Protein AF-A0A540NH12-F1 (afdb_monomer_lite)

Foldseek 3Di:
DPDPPPDPDPDPLVVLVCQCVDPDPVSHDDPVRSVVVVVVCVVVCVVVVVVVVVVVVVVCVVVVVVVVVVVVQCCVQANDPGDDDPVSVVVRDDPVVVD

Radius of gyration: 21.24 Å; chains: 1; bounding box: 41×33×58 Å

InterPro domains:
  IPR001128 Cytochrome P450 [PF00067] (11-92)
  IPR036396 Cytochrome P450 superfamily [G3DSA:1.10.630.10] (2-93)
  IPR036396 Cytochrome P450 superfamily [SSF48264] (9-93)
  IPR050665 Plant Cytochrome P450 Monooxygenases [PTHR24282] (9-93)

Secondary structure (DSSP, 8-state):
---------S-HHHHHHHHHT-SSTTTPPPHHHHHHHHHHHHHHHHHHHHHHHHHHHHHHHH-HHHHHHHHHHHHHHH-SSPPP-HHHHTTSPPGGGG-

pLDDT: mean 84.02, std 14.69, range [34.31, 96.69]

Sequence (99 aa):
MTGEADGFGSDYLEILLKAHHDAHEKQRISVDDLVDECKTFYFAGQETTNSLLAWTVFLLALHTYWQGEARKEVLELFGKDETPNSDGLNKLKPEEDQS

Organism: Malus baccata (NCBI:txid106549)

Structure (mmCIF, N/CA/C/O backbone):
data_AF-A0A540NH12-F1
#
_entry.id   AF-A0A540NH12-F1
#
loop_
_atom_site.group_PDB
_atom_site.id
_atom_site.type_symbol
_atom_site.label_atom_id
_atom_site.label_alt_id
_atom_site.label_comp_id
_atom_site.label_asym_id
_atom_site.label_entity_id
_atom_site.label_seq_id
_atom_site.pdbx_PDB_ins_code
_atom_site.Cartn_x
_atom_site.Cartn_y
_atom_site.Cartn_z
_atom_site.occupancy
_atom_site.B_iso_or_equiv
_atom_site.auth_seq_id
_atom_site.auth_comp_id
_atom_site.auth_asym_id
_atom_site.auth_atom_id
_atom_site.pdbx_PDB_model_num
ATOM 1 N N . MET A 1 1 ? -9.862 24.450 -34.253 1.00 34.31 1 MET A N 1
ATOM 2 C CA . MET A 1 1 ? -10.438 23.292 -33.541 1.00 34.31 1 MET A CA 1
ATOM 3 C C . MET A 1 1 ? -9.346 22.247 -33.428 1.00 34.31 1 MET A C 1
ATOM 5 O O . MET A 1 1 ? -9.222 21.379 -34.277 1.00 34.31 1 MET A O 1
ATOM 9 N N . THR A 1 2 ? -8.463 22.429 -32.456 1.00 39.09 2 THR A N 1
ATOM 10 C CA . THR A 1 2 ? -7.491 21.417 -32.045 1.00 39.09 2 THR A CA 1
ATOM 11 C C . THR A 1 2 ? -8.245 20.476 -31.124 1.00 39.09 2 THR A C 1
ATOM 13 O O . THR A 1 2 ? -8.716 20.907 -30.077 1.00 39.09 2 THR A O 1
ATOM 16 N N . GLY A 1 3 ? -8.466 19.242 -31.572 1.00 42.81 3 GLY A N 1
ATOM 17 C CA . GLY A 1 3 ? -9.002 18.202 -30.709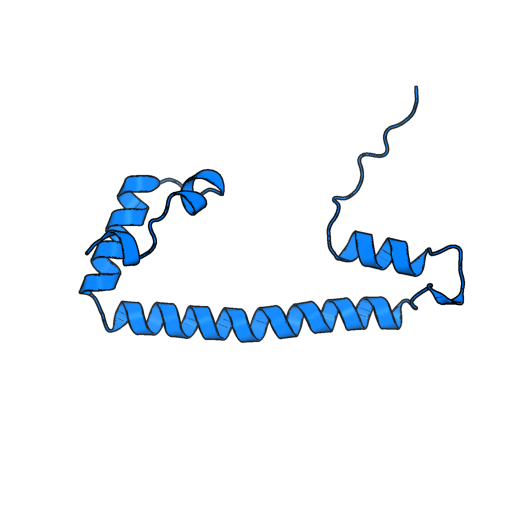 1.00 42.81 3 GLY A CA 1
ATOM 18 C C . GLY A 1 3 ? -7.977 17.931 -29.621 1.00 42.81 3 GLY A C 1
ATOM 19 O O . GLY A 1 3 ? -6.946 17.323 -29.895 1.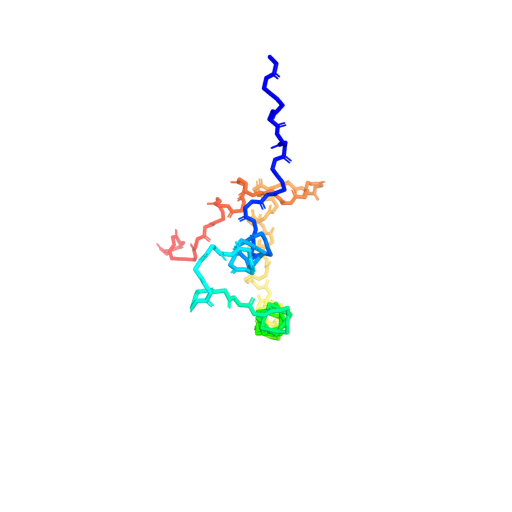00 42.81 3 GLY A O 1
ATOM 20 N N . GLU A 1 4 ? -8.235 18.433 -28.418 1.00 45.09 4 GLU A N 1
ATOM 21 C CA . GLU A 1 4 ? -7.669 17.846 -27.214 1.00 45.09 4 GLU A CA 1
ATOM 22 C C . GLU A 1 4 ? -8.160 16.400 -27.202 1.00 45.09 4 GLU A C 1
ATOM 24 O O . GLU A 1 4 ? -9.347 16.128 -27.022 1.00 45.09 4 GLU A O 1
ATOM 29 N N . ALA A 1 5 ? -7.260 15.472 -27.524 1.00 53.28 5 ALA A N 1
ATOM 30 C CA . ALA A 1 5 ? -7.450 14.096 -27.125 1.00 53.28 5 ALA A CA 1
ATOM 31 C C . ALA A 1 5 ? -7.477 14.135 -25.598 1.00 53.28 5 ALA A C 1
ATOM 33 O O . ALA A 1 5 ? -6.447 14.393 -24.978 1.00 53.28 5 ALA A O 1
ATOM 34 N N . ASP A 1 6 ? -8.674 13.996 -25.037 1.00 52.47 6 ASP A N 1
ATOM 35 C CA . ASP A 1 6 ? -8.916 13.751 -23.621 1.00 52.47 6 ASP A CA 1
ATOM 36 C C . ASP A 1 6 ? -8.026 12.570 -23.218 1.00 52.47 6 ASP A C 1
ATOM 38 O O . ASP A 1 6 ? -8.270 11.420 -23.595 1.00 52.47 6 ASP A O 1
ATOM 42 N N . GLY A 1 7 ? -6.869 12.898 -22.644 1.00 57.97 7 GLY A N 1
ATOM 43 C CA . GLY A 1 7 ? -5.796 11.951 -22.410 1.00 57.97 7 GLY A CA 1
ATOM 44 C C . GLY A 1 7 ? -6.264 10.942 -21.381 1.00 57.97 7 GLY A C 1
ATOM 45 O O . GLY A 1 7 ? -6.623 11.320 -20.266 1.00 57.97 7 GLY A O 1
ATOM 46 N N . PHE A 1 8 ? -6.244 9.662 -21.753 1.00 59.81 8 PHE A N 1
ATOM 47 C CA . PHE A 1 8 ? -6.255 8.567 -20.789 1.00 59.81 8 PHE A CA 1
ATOM 48 C C . PHE A 1 8 ? -5.246 8.925 -19.685 1.00 59.81 8 PHE A C 1
ATOM 50 O O . PHE A 1 8 ? -4.138 9.348 -20.010 1.00 59.81 8 PHE A O 1
ATOM 57 N N . GLY A 1 9 ? -5.671 8.901 -18.419 1.00 64.06 9 GLY A N 1
ATOM 58 C CA . GLY A 1 9 ? -4.923 9.501 -17.311 1.00 64.06 9 GLY A CA 1
ATOM 59 C C . GLY A 1 9 ? -3.453 9.075 -17.262 1.00 64.06 9 GLY A C 1
ATOM 60 O O . GLY A 1 9 ? -3.083 8.025 -17.781 1.00 64.06 9 GLY A O 1
ATOM 61 N N . SER A 1 10 ? -2.615 9.883 -16.604 1.00 77.88 10 SER A N 1
ATOM 62 C CA . SER A 1 10 ? -1.174 9.635 -16.440 1.00 77.88 10 SER A CA 1
ATOM 63 C C . SER A 1 10 ? -0.867 8.501 -15.460 1.00 77.88 10 SER A C 1
ATOM 65 O O . SER A 1 10 ? -0.131 8.681 -14.486 1.00 77.88 10 SER A O 1
ATOM 67 N N . ASP A 1 11 ? -1.506 7.355 -15.658 1.00 87.62 11 ASP A N 1
ATOM 68 C CA . ASP A 1 11 ? -1.320 6.168 -14.852 1.00 87.62 11 ASP A CA 1
ATOM 69 C C . ASP A 1 11 ? -0.108 5.357 -15.324 1.00 87.62 11 ASP A C 1
ATOM 71 O O . ASP A 1 11 ? 0.539 5.630 -16.339 1.00 87.62 11 ASP A O 1
ATOM 75 N N . TYR A 1 12 ? 0.237 4.356 -14.522 1.00 90.38 12 TYR A N 1
ATOM 76 C CA . TYR A 1 12 ? 1.404 3.520 -14.756 1.00 90.38 12 TYR A CA 1
ATOM 77 C C . TYR A 1 12 ? 1.359 2.803 -16.116 1.00 90.38 12 TYR A C 1
ATOM 79 O O . TYR A 1 12 ? 2.394 2.667 -16.768 1.00 90.38 12 TYR A O 1
ATOM 87 N N . LEU A 1 13 ? 0.172 2.401 -16.584 1.00 90.56 13 LEU A N 1
ATOM 88 C CA . LEU A 1 13 ? 0.024 1.742 -17.878 1.00 90.56 13 LEU A CA 1
ATOM 89 C C . LEU A 1 13 ? 0.273 2.727 -19.024 1.00 90.56 13 LEU A C 1
ATOM 91 O O . LEU A 1 13 ? 0.919 2.360 -20.003 1.00 90.56 13 LEU A O 1
ATOM 95 N N . GLU A 1 14 ? -0.173 3.978 -18.899 1.00 88.69 14 GLU A N 1
ATOM 96 C CA . GLU A 1 14 ? 0.121 5.017 -19.890 1.00 88.69 14 GLU A CA 1
ATOM 97 C C . GLU A 1 14 ? 1.635 5.273 -20.009 1.00 88.69 14 GLU A C 1
ATOM 99 O O . GLU A 1 14 ? 2.166 5.398 -21.116 1.00 88.69 14 GLU A O 1
ATOM 104 N N . ILE A 1 15 ? 2.354 5.290 -18.880 1.00 91.00 15 ILE A N 1
ATOM 105 C CA . ILE A 1 15 ? 3.818 5.442 -18.854 1.00 91.00 15 ILE A CA 1
ATOM 106 C C . ILE A 1 15 ? 4.496 4.273 -19.580 1.00 91.00 15 ILE A C 1
ATOM 108 O O . ILE A 1 15 ? 5.380 4.494 -20.411 1.00 91.00 15 ILE A O 1
ATOM 112 N N . LEU A 1 16 ? 4.061 3.038 -19.323 1.00 91.75 16 LEU A N 1
ATOM 113 C CA . LEU A 1 16 ? 4.607 1.856 -19.993 1.00 91.75 16 LEU A CA 1
ATOM 114 C C . LEU A 1 16 ? 4.265 1.823 -21.490 1.00 91.75 16 LEU A C 1
ATOM 116 O O . LEU A 1 16 ? 5.114 1.481 -22.311 1.00 91.75 16 LEU A O 1
ATOM 120 N N . LEU A 1 17 ? 3.055 2.237 -21.874 1.00 91.00 17 LEU A N 1
ATOM 121 C CA . LEU A 1 17 ? 2.659 2.366 -23.279 1.00 91.00 17 LEU A CA 1
ATOM 122 C C . LEU A 1 17 ? 3.510 3.408 -24.012 1.00 91.00 17 LEU A C 1
ATOM 124 O O . LEU A 1 17 ? 3.932 3.164 -25.143 1.00 91.00 17 LEU A O 1
ATOM 128 N N . LYS A 1 18 ? 3.814 4.540 -23.366 1.00 90.06 18 LYS A N 1
ATOM 129 C CA . LYS A 1 18 ? 4.742 5.548 -23.901 1.00 90.06 18 LYS A CA 1
ATOM 130 C C . LYS A 1 18 ? 6.143 4.966 -24.093 1.00 90.06 18 LYS A C 1
ATOM 132 O O . LYS A 1 18 ? 6.718 5.166 -25.158 1.00 90.06 18 LYS A O 1
ATOM 137 N N . ALA A 1 19 ? 6.646 4.186 -23.134 1.00 89.94 19 ALA A N 1
ATOM 138 C CA . ALA A 1 19 ? 7.936 3.502 -23.258 1.00 89.94 19 ALA A CA 1
ATOM 139 C C . ALA A 1 19 ? 7.942 2.459 -24.393 1.00 89.94 19 ALA A C 1
ATOM 141 O O . ALA A 1 19 ? 8.912 2.346 -25.138 1.00 89.94 19 ALA A O 1
ATOM 142 N N . HIS A 1 20 ? 6.842 1.731 -24.600 1.00 90.56 20 HIS A N 1
ATOM 143 C CA . HIS A 1 20 ? 6.711 0.801 -25.726 1.00 90.56 20 HIS A CA 1
ATOM 144 C C . HIS A 1 20 ? 6.641 1.522 -27.089 1.00 90.56 20 HIS A C 1
ATOM 146 O O . HIS A 1 20 ? 6.975 0.935 -28.119 1.00 90.56 20 HIS A O 1
ATOM 152 N N . HIS A 1 21 ? 6.217 2.786 -27.127 1.00 90.19 21 HIS A N 1
ATOM 153 C CA . HIS A 1 21 ? 6.157 3.611 -28.338 1.00 90.19 21 HIS A CA 1
ATOM 154 C C . HIS A 1 21 ? 7.343 4.580 -28.493 1.00 90.19 21 HIS A C 1
ATOM 156 O O . HIS A 1 21 ? 7.278 5.479 -29.334 1.00 90.19 21 HIS A O 1
ATOM 162 N N . ASP A 1 22 ? 8.428 4.395 -27.732 1.00 91.31 22 ASP A N 1
ATOM 163 C CA . ASP A 1 22 ? 9.598 5.273 -27.795 1.00 91.31 22 ASP A CA 1
ATOM 164 C C . ASP A 1 22 ? 10.234 5.285 -29.200 1.00 91.31 22 ASP A C 1
ATOM 166 O O . ASP A 1 22 ? 10.353 4.257 -29.876 1.00 91.31 22 ASP A O 1
ATOM 170 N N . ALA A 1 23 ? 10.638 6.475 -29.651 1.00 87.00 23 ALA A N 1
ATOM 171 C CA . ALA A 1 23 ? 11.255 6.684 -30.958 1.00 87.00 23 ALA A CA 1
ATOM 172 C C . ALA A 1 23 ? 12.683 6.111 -31.039 1.00 87.00 23 ALA A C 1
ATOM 174 O O . ALA A 1 23 ? 13.182 5.831 -32.131 1.00 87.00 23 ALA A O 1
ATOM 175 N N . HIS A 1 24 ? 13.353 5.942 -29.898 1.00 90.44 24 HIS A N 1
ATOM 176 C CA . HIS A 1 24 ? 14.666 5.334 -29.789 1.00 90.44 24 HIS A CA 1
ATOM 177 C C . HIS A 1 24 ? 14.530 3.841 -29.481 1.00 90.44 24 HIS A C 1
ATOM 179 O O . HIS A 1 24 ? 14.203 3.451 -28.366 1.00 90.44 24 HIS A O 1
ATOM 185 N N . GLU A 1 25 ? 14.899 2.983 -30.436 1.00 83.75 25 GLU A N 1
ATOM 186 C CA . GLU A 1 25 ? 14.820 1.516 -30.285 1.00 83.75 25 GLU A CA 1
ATOM 1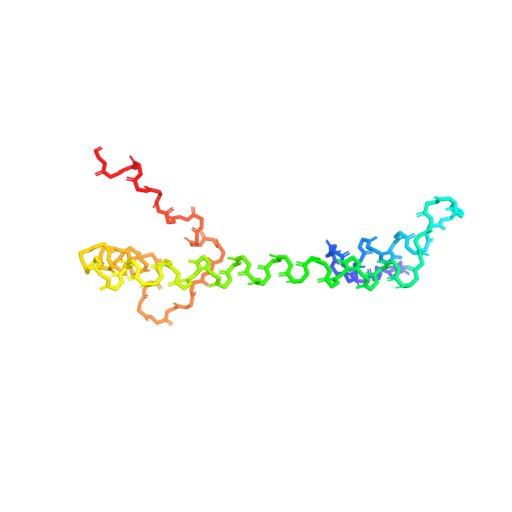87 C C . GLU A 1 25 ? 15.508 0.978 -29.018 1.00 83.75 25 GLU A C 1
ATOM 189 O O . GLU A 1 25 ? 15.083 -0.028 -28.469 1.00 83.75 25 GLU A O 1
ATOM 194 N N . LYS A 1 26 ? 16.547 1.661 -28.519 1.00 85.38 26 LYS A N 1
ATOM 195 C CA . LYS A 1 26 ? 17.265 1.276 -27.290 1.00 85.38 26 LYS A CA 1
ATOM 196 C C . LYS A 1 26 ? 16.494 1.542 -25.993 1.00 85.38 26 LYS A C 1
ATOM 198 O O . LYS A 1 26 ? 16.896 1.024 -24.960 1.00 85.38 26 LYS A O 1
ATOM 203 N N . GLN A 1 27 ? 15.478 2.399 -26.034 1.00 83.75 27 GLN A N 1
ATOM 204 C CA . GLN A 1 27 ? 14.622 2.755 -24.895 1.00 83.75 27 GLN A CA 1
ATOM 205 C C . GLN A 1 27 ? 13.242 2.093 -24.995 1.00 83.75 27 GLN A C 1
ATOM 207 O O . GLN A 1 27 ? 12.450 2.160 -24.058 1.00 83.75 27 GLN A O 1
ATOM 212 N N . ARG A 1 28 ? 12.957 1.447 -26.131 1.00 92.62 28 ARG A N 1
ATOM 213 C CA . ARG A 1 28 ? 11.684 0.802 -26.401 1.00 92.62 28 ARG A CA 1
ATOM 214 C C . ARG A 1 28 ? 11.596 -0.535 -25.672 1.00 92.62 28 ARG A C 1
ATOM 216 O O . ARG A 1 28 ? 12.372 -1.443 -25.957 1.00 92.62 28 ARG A O 1
ATOM 223 N N . ILE A 1 29 ? 10.625 -0.661 -24.773 1.00 92.69 29 ILE A N 1
ATOM 224 C CA . ILE A 1 29 ? 10.301 -1.941 -24.125 1.00 92.69 29 ILE A CA 1
ATOM 225 C C . ILE A 1 29 ? 9.436 -2.802 -25.051 1.00 92.69 29 ILE A C 1
ATOM 227 O O . ILE A 1 29 ? 8.716 -2.267 -25.900 1.00 92.69 29 ILE A O 1
ATOM 231 N N . SER A 1 30 ? 9.498 -4.127 -24.916 1.00 93.88 30 SER A N 1
ATOM 232 C CA . SER A 1 30 ? 8.600 -5.035 -25.636 1.00 93.88 30 SER A CA 1
ATOM 233 C C . SER A 1 30 ? 7.218 -5.112 -24.971 1.00 93.88 30 SER A C 1
ATOM 235 O O . SER A 1 30 ? 7.009 -4.629 -23.858 1.00 93.88 30 SER A O 1
ATOM 237 N N . VAL A 1 31 ? 6.246 -5.719 -25.659 1.00 92.88 31 VAL A N 1
ATOM 238 C CA . VAL A 1 31 ? 4.924 -5.993 -25.066 1.00 92.88 31 VAL A CA 1
ATOM 239 C C . VAL A 1 31 ? 5.044 -6.970 -23.894 1.00 92.88 31 VAL A C 1
ATOM 241 O O . VAL A 1 31 ? 4.325 -6.817 -22.909 1.00 92.88 31 VAL A O 1
ATOM 244 N N . ASP A 1 32 ? 5.962 -7.935 -23.978 1.00 95.19 32 ASP A N 1
ATOM 245 C CA . ASP A 1 32 ? 6.206 -8.893 -22.899 1.00 95.19 32 ASP A CA 1
ATOM 246 C C . ASP A 1 32 ? 6.785 -8.183 -21.667 1.00 95.19 32 ASP A C 1
ATOM 248 O O . ASP A 1 32 ? 6.256 -8.359 -20.572 1.00 95.19 32 ASP A O 1
ATOM 252 N N . ASP A 1 33 ? 7.767 -7.290 -21.858 1.00 92.56 33 ASP A N 1
ATOM 253 C CA . ASP A 1 33 ? 8.329 -6.471 -20.772 1.00 92.56 33 ASP A CA 1
ATOM 254 C C . ASP A 1 33 ? 7.243 -5.618 -20.100 1.00 92.56 33 ASP A C 1
ATOM 256 O O . ASP A 1 33 ? 7.143 -5.582 -18.878 1.00 92.56 33 ASP A O 1
ATOM 260 N N . LEU A 1 34 ? 6.377 -4.966 -20.888 1.00 92.81 34 LEU A N 1
ATOM 261 C CA . LEU A 1 34 ? 5.257 -4.177 -20.364 1.00 92.81 34 LEU A CA 1
ATOM 262 C C . LEU A 1 34 ? 4.331 -5.028 -19.488 1.00 92.81 34 LEU A C 1
ATOM 264 O O . LEU A 1 34 ? 3.953 -4.620 -18.388 1.00 92.81 34 LEU A O 1
ATOM 268 N N . VAL A 1 35 ? 3.942 -6.204 -19.982 1.00 93.44 35 VAL A N 1
ATOM 269 C CA . VAL A 1 35 ? 3.040 -7.110 -19.267 1.00 93.44 35 VAL A CA 1
ATOM 270 C C . VAL A 1 35 ? 3.688 -7.620 -17.980 1.00 93.44 35 VAL A C 1
ATOM 272 O O . VAL A 1 35 ? 3.011 -7.721 -16.954 1.00 93.44 35 VAL A O 1
ATOM 275 N N . ASP A 1 36 ? 4.978 -7.935 -18.012 1.00 93.69 36 ASP A N 1
ATOM 276 C CA . ASP A 1 36 ? 5.703 -8.446 -16.853 1.00 93.69 36 ASP A CA 1
ATOM 277 C C . ASP A 1 36 ? 5.945 -7.366 -15.790 1.00 93.69 36 ASP A C 1
ATOM 279 O O . ASP A 1 36 ? 5.786 -7.649 -14.598 1.00 93.69 36 ASP A O 1
ATOM 283 N N . GLU A 1 37 ? 6.186 -6.115 -16.186 1.00 92.31 37 GLU A N 1
ATOM 284 C CA . GLU A 1 37 ? 6.228 -4.967 -15.271 1.00 92.31 37 GLU A CA 1
ATOM 285 C C . GLU A 1 37 ? 4.866 -4.736 -14.590 1.00 92.31 37 GLU A C 1
ATOM 287 O O . GLU A 1 37 ? 4.784 -4.634 -13.362 1.00 92.31 37 GLU A O 1
ATOM 292 N N . CYS A 1 38 ? 3.760 -4.770 -15.347 1.00 91.00 38 CYS A N 1
ATOM 293 C CA . CYS A 1 38 ? 2.414 -4.678 -14.771 1.00 91.00 38 CYS A CA 1
ATOM 294 C C . CYS A 1 38 ? 2.126 -5.799 -13.758 1.00 91.00 38 CYS A C 1
ATOM 296 O O . CYS A 1 38 ? 1.588 -5.536 -12.679 1.00 91.00 38 CYS A O 1
ATOM 298 N N . LYS A 1 39 ? 2.475 -7.052 -14.084 1.00 91.00 39 LYS A N 1
ATOM 299 C CA . LYS A 1 39 ? 2.293 -8.194 -13.170 1.00 91.00 39 LYS A CA 1
ATOM 300 C C . LYS A 1 39 ? 3.132 -8.036 -11.911 1.00 91.00 39 LYS A C 1
ATOM 302 O O . LYS A 1 39 ? 2.629 -8.276 -10.818 1.00 91.00 39 LYS A O 1
ATOM 307 N N . THR A 1 40 ? 4.393 -7.643 -12.063 1.00 92.06 40 THR A N 1
ATOM 308 C CA . THR A 1 40 ? 5.321 -7.471 -10.943 1.00 92.06 40 THR A CA 1
ATOM 309 C C . THR A 1 40 ? 4.785 -6.434 -9.967 1.00 92.06 40 THR A C 1
ATOM 311 O O . THR A 1 40 ? 4.686 -6.717 -8.773 1.00 92.06 40 THR A O 1
ATOM 314 N N . PHE A 1 41 ? 4.349 -5.275 -10.472 1.00 89.69 41 PHE A N 1
ATOM 315 C CA . PHE A 1 41 ? 3.730 -4.239 -9.649 1.00 89.69 41 PHE A CA 1
ATOM 316 C C . PHE A 1 41 ? 2.467 -4.745 -8.940 1.00 89.69 41 PHE A C 1
ATOM 318 O O . PHE A 1 41 ? 2.302 -4.535 -7.737 1.00 89.69 41 PHE A O 1
ATOM 325 N N . TYR A 1 42 ? 1.596 -5.455 -9.663 1.00 89.00 42 TYR A N 1
ATOM 326 C CA . TYR A 1 42 ? 0.362 -6.000 -9.104 1.00 89.00 42 TYR A CA 1
ATOM 327 C C . TYR A 1 42 ? 0.626 -7.006 -7.976 1.00 89.00 42 TYR A C 1
ATOM 329 O O . TYR A 1 42 ? 0.080 -6.850 -6.886 1.00 89.00 42 TYR A O 1
ATOM 337 N N . PHE A 1 43 ? 1.487 -8.003 -8.199 1.00 89.06 43 PHE A N 1
ATOM 338 C CA . PHE A 1 43 ? 1.783 -9.029 -7.197 1.00 89.06 43 PHE A CA 1
ATOM 339 C C . PHE A 1 43 ? 2.500 -8.453 -5.979 1.00 89.06 43 PHE A C 1
ATOM 341 O O . PHE A 1 43 ? 2.083 -8.704 -4.846 1.00 89.06 43 PHE A O 1
ATOM 348 N N . ALA A 1 44 ? 3.528 -7.628 -6.203 1.00 89.81 44 ALA A N 1
ATOM 349 C CA . ALA A 1 44 ? 4.257 -6.985 -5.119 1.00 89.81 44 ALA A CA 1
ATOM 350 C C . ALA A 1 44 ? 3.329 -6.103 -4.269 1.00 89.81 44 ALA A C 1
ATOM 352 O O . ALA A 1 44 ? 3.384 -6.156 -3.039 1.00 89.81 44 ALA A O 1
ATOM 353 N N . GLY A 1 45 ? 2.447 -5.327 -4.907 1.00 87.38 45 GLY A N 1
ATOM 354 C CA . GLY A 1 45 ? 1.497 -4.462 -4.214 1.00 87.38 45 GLY A CA 1
ATOM 355 C C . GLY A 1 45 ? 0.400 -5.240 -3.487 1.00 87.38 45 GLY A C 1
ATOM 356 O O . GLY A 1 45 ? 0.070 -4.919 -2.347 1.00 87.38 45 GLY A O 1
ATOM 357 N N . GLN A 1 46 ? -0.152 -6.283 -4.105 1.00 90.38 46 GLN A N 1
ATOM 358 C CA . GLN A 1 46 ? -1.281 -7.023 -3.549 1.00 90.38 46 GLN A CA 1
ATOM 359 C C . GLN A 1 46 ? -0.886 -7.863 -2.333 1.00 90.38 46 GLN A C 1
ATOM 361 O O . GLN A 1 46 ? -1.553 -7.783 -1.303 1.00 90.38 46 GLN A O 1
ATOM 366 N N . GLU A 1 47 ? 0.171 -8.672 -2.427 1.00 89.44 47 GLU A N 1
ATOM 367 C CA . GLU A 1 47 ? 0.542 -9.590 -1.341 1.00 89.44 47 GLU A CA 1
ATOM 368 C C . GLU A 1 47 ? 0.957 -8.835 -0.074 1.00 89.44 47 GLU A C 1
ATOM 370 O O . GLU A 1 47 ? 0.537 -9.184 1.037 1.00 89.44 47 GLU A O 1
ATOM 375 N N . THR A 1 48 ? 1.730 -7.760 -0.243 1.00 91.12 48 THR A N 1
ATOM 376 C CA . THR A 1 48 ? 2.191 -6.917 0.865 1.00 91.12 48 THR A CA 1
ATOM 377 C C . THR A 1 48 ? 1.037 -6.141 1.497 1.00 91.12 48 THR A C 1
ATOM 379 O O . THR A 1 48 ? 0.879 -6.183 2.718 1.00 91.12 48 THR A O 1
ATOM 382 N N . THR A 1 49 ? 0.179 -5.509 0.688 1.00 93.31 49 THR A N 1
ATOM 383 C CA . THR A 1 49 ? -0.970 -4.731 1.182 1.00 93.31 49 THR A CA 1
ATOM 384 C C . THR A 1 49 ? -2.004 -5.621 1.865 1.00 93.31 49 THR A C 1
ATOM 386 O O . THR A 1 49 ? -2.486 -5.281 2.944 1.00 93.31 49 THR A O 1
ATOM 389 N N . ASN A 1 50 ? -2.309 -6.793 1.298 1.00 93.56 50 ASN A N 1
ATOM 390 C CA . ASN A 1 50 ? -3.231 -7.748 1.915 1.00 93.56 50 ASN A CA 1
ATOM 391 C C . ASN A 1 50 ? -2.716 -8.222 3.273 1.00 93.56 50 ASN A C 1
ATOM 393 O O . ASN A 1 50 ? -3.473 -8.250 4.243 1.00 93.56 50 ASN A O 1
ATOM 397 N N . SER A 1 51 ? -1.430 -8.574 3.347 1.00 94.25 51 SER A N 1
ATOM 398 C CA . SER A 1 51 ? -0.805 -8.999 4.599 1.00 94.25 51 SER A CA 1
ATOM 399 C C . SER A 1 51 ? -0.839 -7.876 5.635 1.00 94.25 51 SER A C 1
ATOM 401 O O . SER A 1 51 ? -1.237 -8.114 6.773 1.00 94.25 51 SER A O 1
ATOM 403 N N . LEU A 1 52 ? -0.488 -6.648 5.238 1.00 95.25 52 LEU A N 1
ATOM 404 C CA . LEU A 1 52 ? -0.536 -5.474 6.108 1.00 95.25 52 LEU A CA 1
AT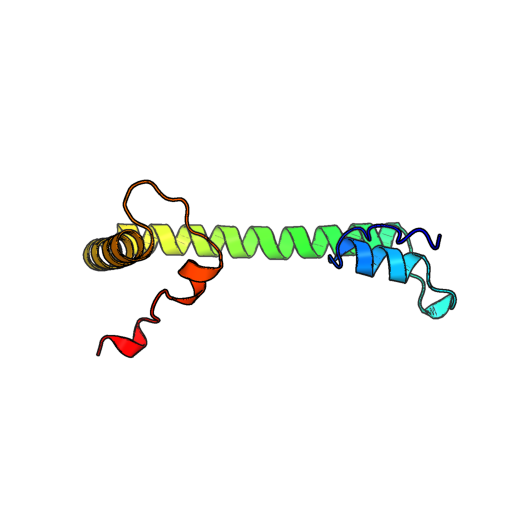OM 405 C C . LEU A 1 52 ? -1.946 -5.251 6.667 1.00 95.25 52 LEU A C 1
ATOM 407 O O . LEU A 1 52 ? -2.112 -5.215 7.881 1.00 95.25 52 LEU A O 1
ATOM 411 N N . LEU A 1 53 ? -2.963 -5.180 5.803 1.00 95.19 53 LEU A N 1
ATOM 412 C CA . LEU A 1 53 ? -4.352 -4.970 6.217 1.00 95.19 53 LEU A CA 1
ATOM 413 C C . LEU A 1 53 ? -4.860 -6.091 7.128 1.00 95.19 53 LEU A C 1
ATOM 415 O O . LEU A 1 53 ? -5.534 -5.811 8.120 1.00 95.19 53 LEU A O 1
ATOM 419 N N . ALA A 1 54 ? -4.518 -7.347 6.829 1.00 96.69 54 ALA A N 1
ATOM 420 C CA . ALA A 1 54 ? -4.886 -8.482 7.669 1.00 96.69 54 ALA A CA 1
ATOM 421 C C . ALA A 1 54 ? -4.308 -8.340 9.085 1.00 96.69 54 ALA A C 1
ATOM 423 O O . ALA A 1 54 ? -5.044 -8.479 10.064 1.00 96.69 54 ALA A O 1
ATOM 424 N N . TRP A 1 55 ? -3.022 -7.997 9.204 1.00 96.69 55 TRP A N 1
ATOM 425 C CA . TRP A 1 55 ? -2.382 -7.751 10.497 1.00 96.69 55 TRP A CA 1
ATOM 426 C C . TRP A 1 55 ? -2.944 -6.518 11.207 1.00 96.69 55 TRP A C 1
ATOM 428 O O . TRP A 1 55 ? -3.194 -6.584 12.408 1.00 96.69 55 TRP A O 1
ATOM 438 N N . THR A 1 56 ? -3.206 -5.423 10.490 1.00 95.44 56 THR A N 1
ATOM 439 C CA . THR A 1 56 ? -3.820 -4.214 11.056 1.00 95.44 56 THR A CA 1
ATOM 440 C C . THR A 1 56 ? -5.190 -4.519 11.656 1.00 95.44 56 THR A C 1
ATOM 442 O O . THR A 1 56 ? -5.441 -4.189 12.814 1.00 95.44 56 THR A O 1
ATOM 445 N N . VAL A 1 57 ? -6.072 -5.195 10.912 1.00 94.81 57 VAL A N 1
ATOM 446 C CA . VAL A 1 57 ? -7.409 -5.565 11.404 1.00 94.81 57 VAL A CA 1
ATOM 447 C C . VAL A 1 57 ? -7.311 -6.544 12.574 1.00 94.81 57 VAL A C 1
ATOM 449 O O . VAL A 1 57 ? -8.045 -6.397 13.551 1.00 94.81 57 VAL A O 1
ATOM 452 N N . PHE A 1 58 ? -6.390 -7.509 12.512 1.00 96.50 58 PHE A N 1
ATOM 453 C CA . PHE A 1 58 ? -6.148 -8.452 13.602 1.00 96.50 58 PHE A CA 1
ATOM 454 C C . PHE A 1 58 ? -5.702 -7.747 14.891 1.00 96.50 58 PHE A C 1
ATOM 456 O O . PHE A 1 58 ? -6.278 -7.988 15.951 1.00 96.50 58 PHE A O 1
ATOM 463 N N . LEU A 1 59 ? -4.729 -6.836 14.806 1.00 94.75 59 LEU A N 1
ATOM 464 C CA . LEU A 1 59 ? -4.246 -6.069 15.955 1.00 94.75 59 LEU A CA 1
ATOM 465 C C . LEU A 1 59 ? -5.337 -5.159 16.526 1.00 94.75 59 LEU A C 1
ATOM 467 O O . LEU A 1 59 ? -5.531 -5.139 17.738 1.00 94.75 59 LEU A O 1
ATOM 471 N N . LEU A 1 60 ? -6.112 -4.473 15.680 1.00 94.31 60 LEU A N 1
ATOM 472 C CA . LEU A 1 60 ? -7.251 -3.674 16.143 1.00 94.31 60 LEU A CA 1
ATOM 473 C C . LEU A 1 60 ? -8.292 -4.541 16.867 1.00 94.31 60 LEU A C 1
ATOM 475 O O . LEU A 1 60 ? -8.801 -4.141 17.908 1.00 94.31 60 LEU A O 1
ATOM 479 N N . ALA A 1 61 ? -8.577 -5.748 16.371 1.00 93.75 61 ALA A N 1
ATOM 480 C CA . ALA A 1 61 ? -9.514 -6.660 17.025 1.00 93.75 61 ALA A CA 1
ATOM 481 C C . ALA A 1 61 ? -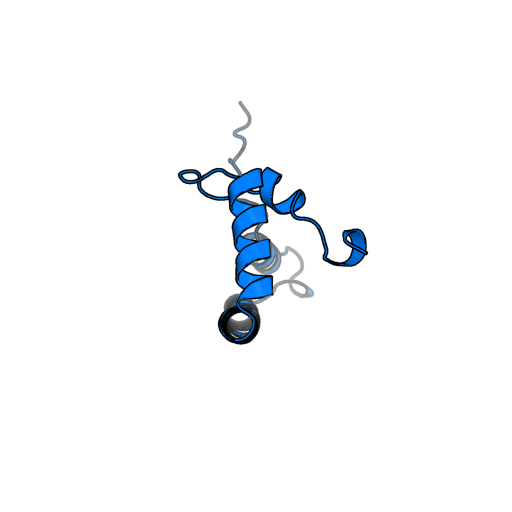9.020 -7.147 18.402 1.00 93.75 61 ALA A C 1
ATOM 483 O O . ALA A 1 61 ? -9.832 -7.344 19.305 1.00 93.75 61 ALA A O 1
ATOM 484 N N . LEU A 1 62 ? -7.705 -7.326 18.580 1.00 96.00 62 LEU A N 1
ATOM 485 C CA . LEU A 1 62 ? -7.106 -7.656 19.880 1.00 96.00 62 LEU A CA 1
ATOM 486 C C . LEU A 1 62 ? -7.062 -6.453 20.832 1.00 96.00 62 LEU A C 1
ATOM 488 O O . LEU A 1 62 ? -7.177 -6.618 22.047 1.00 96.00 62 LEU A O 1
ATOM 492 N N . HIS A 1 63 ? -6.912 -5.246 20.292 1.00 93.88 63 HIS A N 1
ATOM 493 C CA . HIS A 1 63 ? -6.797 -4.010 21.052 1.00 93.88 63 HIS A CA 1
ATOM 494 C C . HIS A 1 63 ? -8.059 -3.149 20.913 1.00 93.88 63 HIS A C 1
ATOM 496 O O . HIS A 1 63 ? -8.059 -2.088 20.290 1.00 93.88 63 HIS A O 1
ATOM 502 N N . THR A 1 64 ? -9.145 -3.587 21.556 1.00 92.19 64 THR A N 1
ATOM 503 C CA . THR A 1 64 ? -10.483 -2.980 21.421 1.00 92.19 64 THR A CA 1
ATOM 504 C C . THR A 1 64 ? -10.558 -1.507 21.828 1.00 92.19 64 THR A C 1
ATOM 506 O O . THR A 1 64 ? -11.425 -0.789 21.338 1.00 92.19 64 THR A O 1
ATOM 509 N N . TYR A 1 65 ? -9.666 -1.043 22.711 1.00 93.62 65 TYR A N 1
ATOM 510 C CA . TYR A 1 65 ? -9.536 0.381 23.039 1.00 93.62 65 TYR A CA 1
ATOM 511 C C . TYR A 1 65 ? -9.132 1.197 21.802 1.00 93.62 65 TYR A C 1
ATOM 513 O O . TYR A 1 65 ? -9.852 2.107 21.401 1.00 93.62 65 TYR A O 1
ATOM 521 N N . TRP A 1 66 ? -8.043 0.800 21.140 1.00 90.44 66 TRP A N 1
ATOM 522 C CA . TRP A 1 66 ? -7.539 1.458 19.934 1.00 90.44 66 TRP A CA 1
ATOM 523 C C . TRP A 1 66 ? -8.504 1.334 18.759 1.00 90.44 66 TRP A C 1
ATOM 525 O O . TRP A 1 66 ? -8.705 2.284 18.011 1.00 90.44 66 TRP A O 1
ATOM 535 N N . GLN A 1 67 ? -9.187 0.195 18.637 1.00 93.19 67 GLN A N 1
ATOM 536 C CA . GLN A 1 67 ? -10.280 0.048 17.678 1.00 93.19 67 GLN A CA 1
ATOM 537 C C . GLN A 1 67 ? -11.425 1.037 17.935 1.00 93.19 67 GLN A C 1
ATOM 539 O O . GLN A 1 67 ? -12.027 1.539 16.983 1.00 93.19 67 GLN A O 1
ATOM 544 N N . GLY A 1 68 ? -11.741 1.296 19.206 1.00 92.88 68 GLY A N 1
ATOM 545 C CA . GLY A 1 68 ? -12.744 2.272 19.619 1.00 92.88 68 GLY A CA 1
ATOM 546 C C . GLY A 1 68 ? -12.355 3.694 19.226 1.00 92.88 68 GLY A C 1
ATOM 547 O O . GLY A 1 68 ? -13.146 4.366 18.564 1.00 92.88 68 GLY A O 1
ATOM 548 N N . GLU A 1 69 ? -11.134 4.114 19.560 1.00 92.62 69 GLU A N 1
ATOM 549 C CA . GLU A 1 69 ? -10.637 5.457 19.234 1.00 92.62 69 GLU A CA 1
ATOM 550 C C . GLU A 1 69 ? -10.515 5.673 17.719 1.00 92.62 69 GLU A C 1
ATOM 552 O O . GLU A 1 69 ? -11.046 6.655 17.205 1.00 92.62 69 GLU A O 1
ATOM 557 N N . ALA A 1 70 ? -9.954 4.713 16.975 1.00 89.75 70 ALA A N 1
ATOM 558 C CA . ALA A 1 70 ? -9.869 4.797 15.514 1.00 89.75 70 ALA A CA 1
ATOM 559 C C . ALA A 1 70 ? -11.260 4.894 14.860 1.00 89.75 70 ALA A C 1
ATOM 561 O O . ALA A 1 70 ? -11.483 5.671 13.932 1.00 89.75 70 ALA A O 1
ATOM 562 N N . ARG A 1 71 ? -12.245 4.133 15.361 1.00 91.12 71 ARG A N 1
ATOM 563 C CA . ARG A 1 71 ? -13.629 4.221 14.874 1.00 91.12 71 ARG A CA 1
ATOM 564 C C . ARG A 1 71 ? -14.252 5.578 15.191 1.00 91.12 71 ARG A C 1
ATOM 566 O O . ARG A 1 71 ? -14.979 6.112 14.358 1.00 91.12 71 ARG A O 1
ATOM 573 N N . LYS A 1 72 ? -14.021 6.102 16.393 1.00 91.62 72 LYS A N 1
ATOM 574 C CA . LYS A 1 72 ? -14.530 7.407 16.813 1.00 91.62 72 LYS A CA 1
ATOM 575 C C . LYS A 1 72 ? -13.978 8.514 15.919 1.00 91.62 72 LYS A C 1
ATOM 577 O O . LYS A 1 72 ? -14.769 9.301 15.418 1.00 91.62 72 LYS A O 1
ATOM 582 N N . GLU A 1 73 ? -12.676 8.514 15.650 1.00 89.88 73 GLU A N 1
ATOM 583 C CA . GLU A 1 73 ? -12.032 9.494 14.772 1.00 89.88 73 GLU A CA 1
ATOM 584 C C . GLU A 1 73 ? -12.638 9.490 13.360 1.00 89.88 73 GLU A C 1
ATOM 586 O O . GLU A 1 73 ? -13.029 10.536 12.843 1.00 89.88 73 GLU A O 1
ATOM 591 N N . VAL A 1 74 ? -12.801 8.305 12.760 1.00 89.94 74 VAL A N 1
ATOM 592 C CA . VAL A 1 74 ? -13.441 8.170 11.442 1.00 89.94 74 VAL A CA 1
ATOM 593 C C . VAL A 1 74 ? -14.880 8.701 11.471 1.00 89.94 74 VAL A C 1
ATOM 595 O O . VAL A 1 74 ? -15.284 9.437 10.575 1.00 89.94 74 VAL A O 1
ATOM 598 N N . LEU A 1 75 ? -15.661 8.378 12.505 1.00 90.38 75 LEU A N 1
ATOM 599 C CA . LEU A 1 75 ? -17.043 8.853 12.625 1.00 90.38 75 LEU A CA 1
ATOM 600 C C . LEU A 1 75 ? -17.144 10.365 12.875 1.00 90.38 75 LEU A C 1
ATOM 602 O O . LEU A 1 75 ? -18.114 10.979 12.437 1.00 90.38 75 LEU A O 1
ATOM 606 N N . GLU A 1 76 ? -16.181 10.964 13.572 1.00 88.62 76 GLU A N 1
ATOM 607 C CA . GLU A 1 76 ? -16.119 12.412 13.795 1.00 88.62 76 GLU A CA 1
ATOM 608 C C . GLU A 1 76 ? -15.760 13.173 12.512 1.00 88.62 76 GLU A C 1
ATOM 610 O O . GLU A 1 76 ? -16.309 14.246 12.268 1.00 88.62 76 GLU A O 1
ATOM 615 N N . LEU A 1 77 ? -14.877 12.612 11.679 1.00 88.38 77 LEU A N 1
ATOM 616 C CA . LEU A 1 77 ? -14.423 13.240 10.435 1.00 88.38 77 LEU A CA 1
ATOM 617 C C . LEU A 1 77 ? -15.383 13.046 9.256 1.00 88.38 77 LEU A C 1
ATOM 619 O O . LEU A 1 77 ? -15.544 13.971 8.461 1.00 88.38 77 LEU A O 1
ATOM 623 N N . PHE A 1 78 ? -16.000 11.868 9.130 1.00 87.56 78 PHE A N 1
ATOM 624 C CA . PHE A 1 78 ? -16.820 11.497 7.968 1.00 87.56 78 PHE A CA 1
ATOM 625 C C . PHE A 1 78 ? -18.310 11.304 8.297 1.00 87.56 78 PHE A C 1
ATOM 627 O O . PHE A 1 78 ? -19.130 11.166 7.401 1.00 87.56 78 PHE A O 1
ATOM 634 N N . GLY A 1 79 ? -18.713 11.285 9.568 1.00 84.50 79 GLY A N 1
ATOM 635 C CA . GLY A 1 79 ? -20.094 10.960 9.935 1.00 84.50 79 GLY A CA 1
ATOM 636 C C . GLY A 1 79 ? -20.430 9.468 9.779 1.00 84.50 79 GLY A C 1
ATOM 637 O O . GLY A 1 79 ? -19.587 8.638 9.448 1.00 84.50 79 GLY A O 1
ATOM 638 N N . LYS A 1 80 ? -21.680 9.092 10.090 1.00 79.31 80 LYS A N 1
ATOM 639 C CA . LYS A 1 80 ? -22.114 7.677 10.121 1.00 79.31 80 LYS A CA 1
ATOM 640 C C . LYS A 1 80 ? -22.426 7.073 8.753 1.00 79.31 80 LYS A C 1
ATOM 642 O O . LYS A 1 80 ? -22.305 5.860 8.613 1.00 79.31 80 LYS A O 1
ATOM 647 N N . ASP A 1 81 ? -22.828 7.899 7.793 1.00 80.69 81 ASP A N 1
ATOM 648 C CA . ASP A 1 81 ? -23.415 7.446 6.527 1.00 80.69 81 ASP A CA 1
ATOM 649 C C . ASP A 1 81 ? -22.636 7.935 5.294 1.00 80.69 81 ASP A C 1
ATOM 651 O O . ASP A 1 81 ? -23.073 7.707 4.166 1.00 80.69 81 ASP A O 1
ATOM 655 N N . GLU A 1 82 ? -21.483 8.590 5.479 1.00 79.56 82 GLU A N 1
ATOM 656 C CA . GLU A 1 82 ? -20.647 9.030 4.360 1.00 79.56 82 GLU A CA 1
ATOM 657 C C . GLU A 1 82 ? -19.469 8.084 4.135 1.00 79.56 82 GLU A C 1
ATOM 659 O O . GLU A 1 82 ? -18.819 7.588 5.057 1.00 79.56 82 GLU A O 1
ATOM 664 N N . THR A 1 83 ? -19.177 7.838 2.862 1.00 83.19 83 THR A N 1
ATOM 665 C CA . THR A 1 83 ? -17.977 7.115 2.455 1.00 83.19 83 THR A CA 1
ATOM 666 C C . THR A 1 83 ? -16.757 8.023 2.596 1.00 83.19 83 THR A C 1
ATOM 668 O O . THR A 1 83 ? -16.803 9.149 2.088 1.00 83.19 83 THR A O 1
ATOM 671 N N . PRO A 1 84 ? -15.649 7.547 3.197 1.00 85.44 84 PRO A N 1
ATOM 672 C CA . PRO A 1 84 ? -14.415 8.313 3.266 1.00 85.44 84 PRO A CA 1
ATOM 673 C C . PRO A 1 84 ? -13.977 8.828 1.894 1.00 85.44 84 PRO A C 1
ATOM 675 O O . PRO A 1 84 ? -13.994 8.095 0.905 1.00 85.44 84 PRO A O 1
ATOM 678 N N 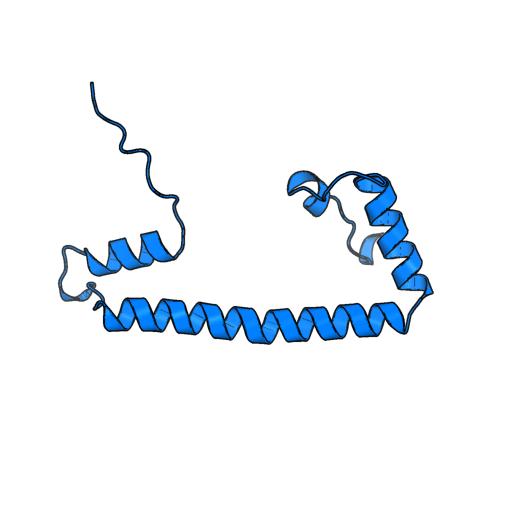. ASN A 1 85 ? -13.580 10.096 1.843 1.00 86.00 85 ASN A N 1
ATOM 679 C CA . ASN A 1 85 ? -13.064 10.751 0.646 1.00 86.00 85 ASN A CA 1
ATOM 680 C C . ASN A 1 85 ? -11.593 11.153 0.834 1.00 86.00 85 ASN A C 1
ATOM 682 O O . ASN A 1 85 ? -11.095 11.233 1.958 1.00 86.00 85 ASN A O 1
ATOM 686 N N . SER A 1 86 ? -10.900 11.415 -0.277 1.00 83.94 86 SER A N 1
ATOM 687 C CA . SER A 1 86 ? -9.468 11.750 -0.282 1.00 83.94 86 SER A CA 1
ATOM 688 C C . SER A 1 86 ? -9.129 12.943 0.621 1.00 83.94 86 SER A C 1
ATOM 690 O O . SER A 1 86 ? -8.137 12.914 1.346 1.00 83.94 86 SER A O 1
ATOM 692 N N . ASP A 1 87 ? -9.963 13.983 0.618 1.00 83.25 87 ASP A N 1
ATOM 693 C CA . ASP A 1 87 ? -9.710 15.206 1.387 1.00 83.25 87 ASP A CA 1
ATOM 694 C C . ASP A 1 87 ? -9.839 14.994 2.898 1.00 83.25 87 ASP A C 1
ATOM 696 O O . ASP A 1 87 ? -9.141 15.641 3.680 1.00 83.25 87 ASP A O 1
ATOM 700 N N . GLY A 1 88 ? -10.733 14.103 3.324 1.00 82.00 88 GLY A N 1
ATOM 701 C CA . GLY A 1 88 ? -10.897 13.737 4.725 1.00 82.00 88 GLY A CA 1
ATOM 702 C C . GLY A 1 88 ? -9.840 12.747 5.208 1.00 82.00 88 GLY A C 1
ATOM 703 O O . GLY A 1 88 ? -9.425 12.834 6.359 1.00 82.00 88 GLY A O 1
ATOM 704 N N . LEU A 1 89 ? -9.342 11.853 4.343 1.00 85.06 89 LEU A N 1
ATOM 705 C CA . LEU A 1 89 ? -8.288 10.897 4.715 1.00 85.06 89 LEU A CA 1
ATOM 706 C C . LEU A 1 89 ? -6.999 11.610 5.141 1.00 85.06 89 LEU A C 1
ATOM 708 O O . LEU A 1 89 ? -6.370 11.207 6.113 1.00 85.06 89 LEU A O 1
ATOM 712 N N . ASN A 1 90 ? -6.663 12.721 4.482 1.00 83.69 90 ASN A N 1
ATOM 713 C CA . ASN A 1 90 ? -5.507 13.554 4.831 1.00 83.69 90 ASN A CA 1
ATOM 714 C C . ASN A 1 90 ? -5.646 14.292 6.178 1.00 83.69 90 ASN A C 1
ATOM 716 O O . ASN A 1 90 ? -4.700 14.945 6.612 1.00 83.69 90 ASN A O 1
ATOM 720 N N . LYS A 1 91 ? -6.823 14.244 6.818 1.00 83.94 91 LYS A N 1
ATOM 721 C CA . LYS A 1 91 ? -7.111 14.909 8.100 1.00 83.94 91 LYS A CA 1
ATOM 722 C C . LYS A 1 91 ? -7.138 13.947 9.289 1.00 83.94 91 LYS A C 1
ATOM 724 O O . LYS A 1 91 ? -7.318 14.412 10.413 1.00 83.94 91 LYS A O 1
ATOM 729 N N . LEU A 1 92 ? -6.976 12.644 9.047 1.00 82.62 92 LEU A N 1
ATOM 730 C CA . LEU A 1 92 ? -6.752 11.662 10.106 1.00 82.62 92 LEU A CA 1
ATOM 731 C C . LEU A 1 92 ? -5.417 11.970 10.790 1.00 82.62 92 LEU A C 1
ATOM 733 O O . LEU A 1 92 ? -4.416 12.244 10.123 1.00 82.62 92 LEU A O 1
ATOM 737 N N . LYS A 1 93 ? -5.407 11.974 12.119 1.00 78.12 93 LYS A N 1
ATOM 738 C CA . LYS A 1 93 ? -4.240 12.345 12.911 1.00 78.12 93 LYS A CA 1
ATOM 739 C C . LYS A 1 93 ? -3.309 11.144 13.080 1.00 78.12 93 LYS A C 1
ATOM 741 O O . LYS A 1 93 ? -3.772 10.055 13.416 1.00 78.12 93 LYS A O 1
ATOM 746 N N . PRO A 1 94 ? -1.989 11.328 12.916 1.00 66.69 94 PRO A N 1
ATOM 747 C CA . PRO A 1 94 ? -1.021 10.355 13.396 1.00 66.69 94 PRO A CA 1
ATOM 748 C C . PRO A 1 94 ? -1.082 10.272 14.927 1.00 66.69 94 PRO A C 1
ATOM 750 O O . PRO A 1 94 ? -1.342 11.265 15.606 1.00 66.69 94 PRO A O 1
ATOM 753 N N . GLU A 1 95 ? -0.797 9.095 15.474 1.00 60.31 95 GLU A N 1
ATOM 754 C CA . GLU A 1 95 ? -0.837 8.827 16.920 1.00 60.31 95 GLU A CA 1
ATOM 755 C C . GLU A 1 95 ? 0.107 9.737 17.739 1.00 60.31 95 GLU A C 1
ATOM 757 O O . GLU A 1 95 ? -0.138 9.992 18.917 1.00 60.31 95 GLU A O 1
ATOM 762 N N . GLU A 1 96 ? 1.158 10.277 17.109 1.00 57.41 96 GLU A N 1
ATOM 763 C CA . GLU A 1 96 ? 2.168 11.133 17.749 1.00 57.41 96 GLU A CA 1
ATOM 764 C C . GLU A 1 96 ? 1.596 12.444 18.322 1.00 57.41 96 GLU A C 1
ATOM 766 O O . GLU A 1 96 ? 2.167 12.997 19.257 1.00 57.41 96 GLU A O 1
ATOM 771 N N . ASP A 1 97 ? 0.445 12.908 17.825 1.00 52.81 97 ASP A N 1
ATOM 772 C CA . ASP A 1 97 ? -0.187 14.173 18.233 1.00 52.81 97 ASP A CA 1
ATOM 773 C C . ASP A 1 97 ? -1.171 14.031 19.419 1.00 52.81 97 ASP A C 1
ATOM 775 O O . ASP A 1 97 ? -1.885 14.981 19.756 1.00 52.81 97 ASP A O 1
ATOM 779 N N . GLN A 1 98 ? -1.258 12.848 20.045 1.00 49.75 98 GLN A N 1
ATOM 780 C CA . GLN A 1 98 ? -2.185 12.571 21.158 1.00 49.75 98 GLN A CA 1
ATOM 781 C C . GLN A 1 98 ? -1.509 12.410 22.539 1.00 49.75 98 GLN A C 1
ATOM 783 O O . GLN A 1 98 ? -2.201 12.074 23.504 1.00 49.75 98 GLN A O 1
ATOM 788 N N . SER A 1 99 ? -0.192 12.653 22.652 1.00 41.03 99 SER A N 1
ATOM 789 C CA . SER A 1 99 ? 0.572 12.619 23.923 1.00 41.03 99 SER A CA 1
ATOM 790 C C . SER A 1 99 ? 0.801 13.991 24.553 1.00 41.03 99 SER A C 1
ATOM 792 O O . SER A 1 99 ? 1.079 14.956 23.810 1.00 41.03 99 SER A O 1
#